Protein AF-A0AAN4UV70-F1 (afdb_monomer_lite)

Radius of gyration: 11.24 Å; chains: 1; bounding box: 28×24×30 Å

Structure (mmCIF, N/CA/C/O backbone):
data_AF-A0AAN4UV70-F1
#
_entry.id   AF-A0AAN4UV70-F1
#
loop_
_atom_site.group_PDB
_atom_site.id
_atom_site.type_symbol
_atom_site.label_atom_id
_atom_site.label_alt_id
_atom_site.label_comp_id
_atom_site.label_asym_id
_atom_site.label_entity_id
_atom_site.label_seq_id
_atom_site.pdbx_PDB_ins_code
_atom_site.Cartn_x
_atom_site.Cartn_y
_atom_site.Cartn_z
_atom_site.occupancy
_atom_site.B_iso_or_equiv
_atom_site.auth_seq_id
_atom_site.auth_comp_id
_atom_site.auth_asym_id
_atom_site.auth_atom_id
_atom_site.pdbx_PDB_model_num
ATOM 1 N N . MET A 1 1 ? 0.774 15.734 -22.500 1.00 67.62 1 MET A N 1
ATOM 2 C CA . MET A 1 1 ? 1.601 16.484 -21.524 1.00 67.62 1 MET A CA 1
ATOM 3 C C . MET A 1 1 ? 2.061 15.517 -20.441 1.00 67.62 1 MET A C 1
ATOM 5 O O . MET A 1 1 ? 1.294 14.619 -20.130 1.00 67.62 1 MET A O 1
ATOM 9 N N . ALA A 1 2 ? 3.263 15.691 -19.886 1.00 88.44 2 ALA A N 1
ATOM 10 C CA . ALA A 1 2 ? 3.791 14.892 -18.774 1.00 88.44 2 ALA A CA 1
ATOM 11 C C . ALA A 1 2 ? 4.016 15.812 -17.562 1.00 88.44 2 ALA A C 1
ATOM 13 O O . ALA A 1 2 ? 5.056 16.451 -17.454 1.00 88.44 2 ALA A O 1
ATOM 14 N N . VAL A 1 3 ? 2.994 15.946 -16.711 1.00 94.94 3 VAL A N 1
ATOM 15 C CA . VAL A 1 3 ? 2.944 16.928 -15.603 1.00 94.94 3 VAL A CA 1
ATOM 16 C C . VAL A 1 3 ? 2.836 16.271 -14.222 1.00 94.94 3 VAL A C 1
ATOM 18 O O . VAL A 1 3 ? 2.477 16.926 -13.249 1.00 94.94 3 VAL A O 1
ATOM 21 N N . GLY A 1 4 ? 3.154 14.979 -14.138 1.00 91.31 4 GLY A N 1
ATOM 22 C CA . GLY A 1 4 ? 3.072 14.181 -12.916 1.00 91.31 4 GLY A CA 1
ATOM 23 C C . GLY A 1 4 ? 1.895 13.206 -12.899 1.00 91.31 4 GLY A C 1
ATOM 24 O O . GLY A 1 4 ? 1.100 13.144 -13.840 1.00 91.31 4 GLY A O 1
ATOM 25 N N . ILE A 1 5 ? 1.825 12.438 -11.814 1.00 92.06 5 ILE A N 1
ATOM 26 C CA . ILE A 1 5 ? 0.794 11.436 -11.528 1.00 92.06 5 ILE A CA 1
ATOM 27 C C . ILE A 1 5 ? 0.111 11.753 -10.194 1.00 92.06 5 ILE A C 1
ATOM 29 O O . ILE A 1 5 ? 0.615 12.545 -9.394 1.00 92.06 5 ILE A O 1
ATOM 33 N N . ARG A 1 6 ? -1.043 11.131 -9.955 1.00 94.44 6 ARG A N 1
ATOM 34 C CA . ARG A 1 6 ? -1.798 11.212 -8.702 1.00 94.44 6 ARG A CA 1
ATOM 35 C C . ARG A 1 6 ? -2.206 9.796 -8.287 1.00 94.44 6 ARG A C 1
ATOM 37 O O . ARG A 1 6 ? -2.563 9.032 -9.184 1.00 94.44 6 ARG A O 1
ATOM 44 N N . PRO A 1 7 ? -2.198 9.461 -6.987 1.00 96.69 7 PRO A N 1
ATOM 45 C CA . PRO A 1 7 ? -2.812 8.231 -6.497 1.00 96.69 7 PRO A CA 1
ATOM 46 C C . PRO A 1 7 ? -4.254 8.077 -6.994 1.00 96.69 7 PRO A C 1
ATOM 48 O O . PRO A 1 7 ? -5.028 9.036 -6.966 1.00 96.69 7 PRO A O 1
ATOM 51 N N . GLU A 1 8 ? -4.611 6.873 -7.439 1.00 96.75 8 GLU A N 1
ATOM 52 C CA . GLU A 1 8 ? -5.996 6.508 -7.736 1.00 96.75 8 GLU A CA 1
ATOM 53 C C . GLU A 1 8 ? -6.646 5.977 -6.458 1.00 96.75 8 GLU A C 1
ATOM 55 O O . GLU A 1 8 ? -6.281 4.912 -5.962 1.00 96.75 8 GLU A O 1
ATOM 60 N N . THR A 1 9 ? -7.587 6.741 -5.909 1.00 97.81 9 THR A N 1
ATOM 61 C CA . THR A 1 9 ? -8.174 6.473 -4.591 1.00 97.81 9 THR A CA 1
ATOM 62 C C . THR A 1 9 ? -9.682 6.263 -4.627 1.00 97.81 9 THR A C 1
ATOM 64 O O . THR A 1 9 ? -10.263 6.013 -3.576 1.00 97.81 9 THR A O 1
ATOM 67 N N . ARG A 1 10 ? -10.346 6.312 -5.796 1.00 98.25 10 ARG A N 1
ATOM 68 C CA . ARG A 1 10 ? -11.818 6.242 -5.853 1.00 98.25 10 ARG A CA 1
ATOM 69 C C . ARG A 1 10 ? -12.378 4.988 -5.196 1.00 98.25 10 ARG A C 1
ATOM 71 O O . ARG A 1 10 ? -13.307 5.091 -4.410 1.00 98.25 10 ARG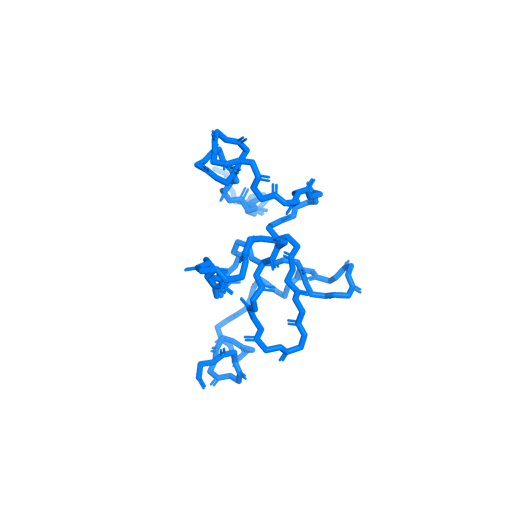 A O 1
ATOM 78 N N . LEU A 1 11 ? -11.794 3.823 -5.482 1.00 97.81 11 LEU A N 1
ATOM 79 C CA . LEU A 1 11 ? -12.259 2.563 -4.898 1.00 97.81 11 LEU A CA 1
ATOM 80 C C . LEU A 1 11 ? -12.086 2.542 -3.375 1.00 97.81 11 LEU A C 1
ATOM 82 O O . LEU A 1 11 ? -12.955 2.038 -2.676 1.00 97.81 11 LEU A O 1
ATOM 86 N N . ALA A 1 12 ? -10.987 3.100 -2.864 1.00 97.94 12 ALA A N 1
ATOM 87 C CA . ALA A 1 12 ? -10.761 3.199 -1.427 1.00 97.94 12 ALA A CA 1
ATOM 88 C C . ALA A 1 12 ? -11.754 4.171 -0.773 1.00 97.94 12 ALA A C 1
ATOM 90 O O . ALA A 1 12 ? -12.304 3.860 0.271 1.00 97.94 12 ALA A O 1
ATOM 91 N N . VAL A 1 13 ? -12.071 5.297 -1.417 1.00 98.06 13 VAL A N 1
ATOM 92 C CA . VAL A 1 13 ? -13.118 6.210 -0.929 1.00 98.06 13 VAL A CA 1
ATOM 93 C C . VAL A 1 13 ? -14.477 5.505 -0.872 1.00 98.06 13 VAL A C 1
ATOM 95 O O . VAL A 1 13 ? -15.155 5.578 0.148 1.00 98.06 13 VAL A O 1
ATOM 98 N N . ASP A 1 14 ? -14.850 4.777 -1.927 1.00 98.25 14 ASP A N 1
ATOM 99 C CA . ASP A 1 14 ? -16.123 4.046 -1.990 1.00 98.25 14 ASP A CA 1
ATOM 100 C C . ASP A 1 14 ? -16.180 2.879 -0.980 1.00 98.25 14 ASP A C 1
ATOM 102 O O . ASP A 1 14 ? -17.254 2.526 -0.487 1.00 98.25 14 ASP A O 1
ATOM 106 N N . ALA A 1 15 ? -15.030 2.275 -0.663 1.00 97.38 15 ALA A N 1
ATOM 107 C CA . ALA A 1 15 ? -14.903 1.187 0.306 1.00 97.38 15 ALA A CA 1
ATOM 108 C C . ALA A 1 15 ? -14.758 1.674 1.759 1.00 97.38 15 ALA A C 1
ATOM 110 O O . ALA A 1 15 ? -14.929 0.870 2.671 1.00 97.38 15 ALA A O 1
ATOM 111 N N . HIS A 1 16 ? -14.517 2.970 1.982 1.00 97.62 16 HIS A N 1
ATOM 112 C CA . HIS A 1 16 ? -14.339 3.619 3.287 1.00 97.62 16 HIS A CA 1
ATOM 113 C C . HIS A 1 16 ? -13.025 3.359 4.074 1.00 97.62 16 HIS A C 1
ATOM 115 O O . HIS A 1 16 ? -12.999 3.678 5.267 1.00 97.62 16 HIS A O 1
ATOM 121 N N . PRO A 1 17 ? -11.910 2.876 3.483 1.00 97.81 17 PRO A N 1
ATOM 122 C CA . PRO A 1 17 ? -10.585 3.144 4.031 1.00 97.81 17 PRO A CA 1
ATOM 123 C C . PRO A 1 17 ? -10.258 4.636 4.167 1.00 97.81 17 PRO A C 1
ATOM 125 O O . PRO A 1 17 ? -10.752 5.474 3.413 1.00 97.81 17 PRO A O 1
ATOM 128 N N . GLU A 1 18 ? -9.372 4.966 5.104 1.00 98.62 18 GLU A N 1
ATOM 129 C CA . GLU A 1 18 ? -8.822 6.309 5.271 1.00 98.62 18 GLU A CA 1
ATOM 130 C C . GLU A 1 18 ? -7.986 6.706 4.044 1.00 98.62 18 GLU A C 1
ATOM 132 O O . GLU A 1 18 ? -7.112 5.967 3.578 1.00 98.62 18 GLU A O 1
ATOM 137 N N . VAL A 1 19 ? -8.281 7.885 3.497 1.00 98.38 19 VAL A N 1
ATOM 138 C CA . VAL A 1 19 ? -7.668 8.414 2.277 1.00 98.38 1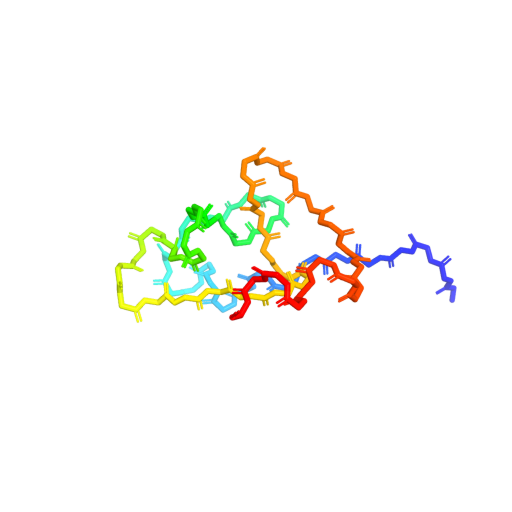9 VAL A CA 1
ATOM 139 C C . VAL A 1 19 ? -7.359 9.890 2.478 1.00 98.38 19 VAL A C 1
ATOM 141 O O . VAL A 1 19 ? -8.242 10.663 2.838 1.00 98.38 19 VAL A O 1
ATOM 144 N N . GLU A 1 20 ? -6.131 10.277 2.145 1.00 97.56 20 GLU A N 1
ATOM 145 C CA . GLU A 1 20 ? -5.674 11.666 2.111 1.00 97.56 20 GLU A CA 1
ATOM 146 C C . GLU A 1 20 ? -5.218 12.028 0.689 1.00 97.56 20 GLU A C 1
ATOM 148 O O . GLU A 1 20 ? -6.037 12.166 -0.227 1.00 97.56 20 GLU A O 1
ATOM 153 N N . ARG A 1 21 ? -3.907 12.149 0.443 1.00 96.88 21 ARG A N 1
ATOM 154 C CA . ARG A 1 21 ? -3.378 12.255 -0.923 1.00 96.88 21 ARG A CA 1
ATOM 155 C C . ARG A 1 21 ? -3.300 10.880 -1.584 1.00 96.88 21 ARG A C 1
ATOM 157 O O . ARG A 1 21 ? -3.430 10.819 -2.806 1.00 96.88 21 ARG A O 1
ATOM 164 N N . GLY A 1 22 ? -3.087 9.826 -0.797 1.00 97.94 22 GLY A N 1
ATOM 165 C CA . GLY A 1 22 ? -3.198 8.412 -1.161 1.00 97.94 22 GLY A CA 1
ATOM 166 C C . GLY A 1 22 ? -3.993 7.615 -0.121 1.00 97.94 22 GLY A C 1
ATOM 167 O O . GLY A 1 22 ? -4.549 8.181 0.818 1.00 97.94 22 GLY A O 1
ATOM 168 N N . ILE A 1 23 ? -4.061 6.297 -0.300 1.00 98.50 23 ILE A N 1
ATOM 169 C CA . ILE A 1 23 ? -4.657 5.367 0.668 1.00 98.50 23 ILE A CA 1
ATOM 170 C C . ILE A 1 23 ? -3.733 5.302 1.883 1.00 98.50 23 ILE A C 1
ATOM 172 O O . ILE A 1 23 ? -2.579 4.890 1.739 1.00 98.50 23 ILE A O 1
ATOM 176 N N . VAL A 1 24 ? -4.215 5.714 3.054 1.00 98.56 24 VAL A N 1
ATOM 177 C CA . VAL A 1 24 ? -3.398 5.761 4.270 1.00 98.56 24 VAL A CA 1
ATOM 178 C C . VAL A 1 24 ? -3.118 4.340 4.744 1.00 98.56 24 VAL A C 1
ATOM 180 O O . VAL A 1 24 ? -4.033 3.531 4.906 1.00 98.56 24 VAL A O 1
ATOM 183 N N . VAL A 1 25 ? -1.839 4.032 4.958 1.00 98.12 25 VAL A N 1
ATOM 184 C CA . VAL A 1 25 ? -1.397 2.710 5.405 1.00 98.12 25 VAL A CA 1
ATOM 185 C C . VAL A 1 25 ? -0.461 2.783 6.606 1.00 98.12 25 VAL A C 1
ATOM 187 O O . VAL A 1 25 ? 0.306 3.730 6.789 1.00 98.12 25 VAL A O 1
ATOM 190 N N . SER A 1 26 ? -0.510 1.732 7.418 1.00 97.75 26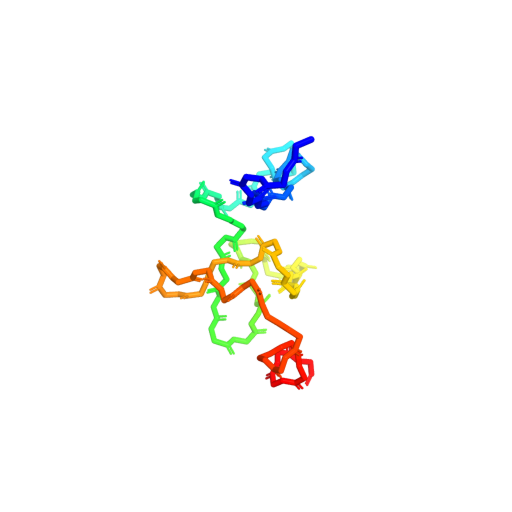 SER A N 1
ATOM 191 C CA . SER A 1 26 ? 0.449 1.460 8.491 1.00 97.75 26 SER A CA 1
ATOM 192 C C . SER A 1 26 ? 1.801 0.964 7.955 1.00 97.75 26 SER A C 1
ATOM 194 O O . SER A 1 26 ? 1.952 0.682 6.769 1.00 97.75 26 SER A O 1
ATOM 196 N N . ASP A 1 27 ? 2.778 0.759 8.846 1.00 96.44 27 ASP A N 1
ATOM 197 C CA . ASP A 1 27 ? 4.095 0.178 8.515 1.00 96.44 27 ASP A CA 1
ATOM 198 C C . ASP A 1 27 ? 4.020 -1.237 7.921 1.00 96.44 27 ASP A C 1
ATOM 200 O O . ASP A 1 27 ? 4.989 -1.724 7.348 1.00 96.44 27 ASP A O 1
ATOM 204 N N . ARG A 1 28 ? 2.872 -1.909 8.062 1.00 96.50 28 ARG A N 1
ATOM 205 C CA . ARG A 1 28 ? 2.609 -3.234 7.485 1.00 96.50 28 ARG A CA 1
ATOM 206 C C . ARG A 1 28 ? 1.739 -3.174 6.231 1.00 96.50 28 ARG A C 1
ATOM 208 O O . ARG A 1 28 ? 1.179 -4.193 5.845 1.00 96.50 28 ARG A O 1
ATOM 215 N N . MET A 1 29 ? 1.572 -1.988 5.647 1.00 97.00 29 MET A N 1
ATOM 216 C CA . MET A 1 29 ? 0.752 -1.740 4.455 1.00 97.00 29 MET A CA 1
ATOM 217 C C . MET A 1 29 ? -0.753 -2.025 4.634 1.00 97.00 29 MET A C 1
ATOM 219 O O . MET A 1 29 ? -1.520 -2.036 3.672 1.00 97.00 29 MET A O 1
ATOM 223 N N . VAL A 1 30 ? -1.197 -2.219 5.880 1.00 98.19 30 VAL A N 1
ATOM 224 C CA . VAL A 1 30 ? -2.614 -2.374 6.242 1.00 98.19 30 VAL A CA 1
ATOM 225 C C . VAL A 1 30 ? -3.271 -0.999 6.272 1.00 98.19 30 VAL A C 1
ATOM 227 O O . VAL A 1 30 ? -2.694 -0.074 6.858 1.00 98.19 30 VAL A O 1
ATOM 230 N N . THR A 1 31 ? -4.446 -0.879 5.653 1.00 98.56 31 THR A N 1
ATOM 231 C CA . THR A 1 31 ? -5.264 0.344 5.660 1.00 98.56 31 THR A CA 1
ATOM 232 C C . THR A 1 31 ? -5.994 0.523 7.002 1.00 98.56 31 THR A C 1
ATOM 234 O O . THR A 1 31 ? -5.722 -0.189 7.968 1.00 98.56 31 THR A O 1
ATOM 237 N N . SER A 1 32 ? -6.933 1.468 7.100 1.00 98.44 32 SER A N 1
ATOM 238 C CA . SER A 1 32 ? -7.808 1.577 8.278 1.00 98.44 32 SER A CA 1
ATOM 239 C C . SER A 1 32 ? -8.816 0.422 8.398 1.00 98.44 32 SER A C 1
ATOM 241 O O . SER A 1 32 ? -9.349 0.198 9.485 1.00 98.44 32 SER A O 1
ATOM 243 N N . ASP A 1 33 ? -9.071 -0.313 7.311 1.00 98.19 33 ASP A N 1
ATOM 244 C CA . ASP A 1 33 ? -9.761 -1.602 7.345 1.00 98.19 33 ASP A CA 1
ATOM 245 C C . ASP A 1 33 ? -8.711 -2.727 7.486 1.00 98.19 33 ASP A C 1
ATOM 247 O O . ASP A 1 33 ? -7.828 -2.843 6.627 1.00 98.19 33 ASP A O 1
ATOM 251 N N . PRO A 1 34 ? -8.766 -3.549 8.554 1.00 97.38 34 PRO A N 1
ATOM 252 C CA . PRO A 1 34 ? -7.756 -4.570 8.828 1.00 97.38 34 PRO A CA 1
ATOM 253 C C . PRO A 1 34 ? -7.713 -5.705 7.794 1.00 97.38 34 PRO A C 1
ATOM 255 O O . PRO A 1 34 ? -6.700 -6.402 7.725 1.00 97.38 34 PRO A O 1
ATOM 258 N N . ASP A 1 35 ? -8.770 -5.885 6.997 1.00 97.88 35 ASP A N 1
ATOM 259 C CA . ASP A 1 35 ? -8.852 -6.914 5.957 1.00 97.88 35 ASP A CA 1
ATOM 260 C C . ASP A 1 35 ? -8.391 -6.396 4.579 1.00 97.88 35 ASP A C 1
ATOM 262 O O . ASP A 1 35 ? -8.311 -7.161 3.613 1.00 97.88 35 ASP A O 1
ATOM 266 N N . ILE A 1 36 ? -8.052 -5.103 4.472 1.00 97.81 36 ILE A N 1
ATOM 267 C CA . ILE A 1 36 ? -7.627 -4.448 3.231 1.00 97.81 36 ILE A CA 1
ATOM 268 C C . ILE A 1 36 ? -6.187 -3.942 3.374 1.00 97.81 36 ILE A C 1
ATOM 270 O O . ILE A 1 36 ? -5.863 -3.119 4.234 1.00 97.81 36 ILE A O 1
ATOM 274 N N . LEU A 1 37 ? -5.321 -4.399 2.468 1.00 97.81 37 LEU A N 1
ATOM 275 C CA . LEU A 1 37 ? -3.959 -3.895 2.298 1.00 97.81 37 LEU A CA 1
ATOM 276 C C . LEU A 1 37 ? -3.861 -3.079 1.006 1.00 97.81 37 LEU A C 1
ATOM 278 O O . LEU A 1 37 ? -4.570 -3.350 0.035 1.00 97.81 37 LEU A O 1
ATOM 282 N N . ALA A 1 38 ? -2.946 -2.114 0.976 1.00 96.88 38 ALA A N 1
ATOM 283 C CA . ALA A 1 38 ? -2.622 -1.348 -0.222 1.00 96.88 38 ALA A CA 1
ATOM 284 C C . ALA A 1 38 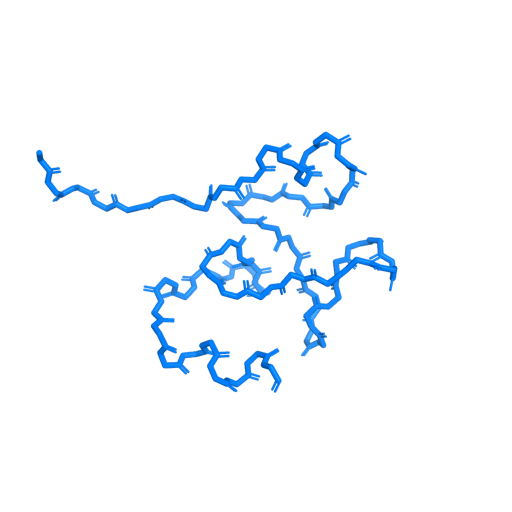? -1.102 -1.243 -0.383 1.00 96.88 38 ALA A C 1
ATOM 286 O O . ALA A 1 38 ? -0.392 -1.012 0.589 1.00 96.88 38 ALA A O 1
ATOM 287 N N . VAL A 1 39 ? -0.609 -1.399 -1.614 1.00 95.94 39 VAL A N 1
ATOM 288 C CA . VAL A 1 39 ? 0.817 -1.304 -1.968 1.00 95.94 39 VAL A CA 1
ATOM 289 C C . VAL A 1 39 ? 0.993 -0.508 -3.260 1.00 95.94 39 VAL A C 1
ATOM 291 O O . VAL A 1 39 ? 0.101 -0.455 -4.108 1.00 95.94 39 VAL A O 1
ATOM 294 N N . GLY A 1 40 ? 2.165 0.089 -3.429 1.00 94.81 40 GLY A N 1
ATOM 295 C 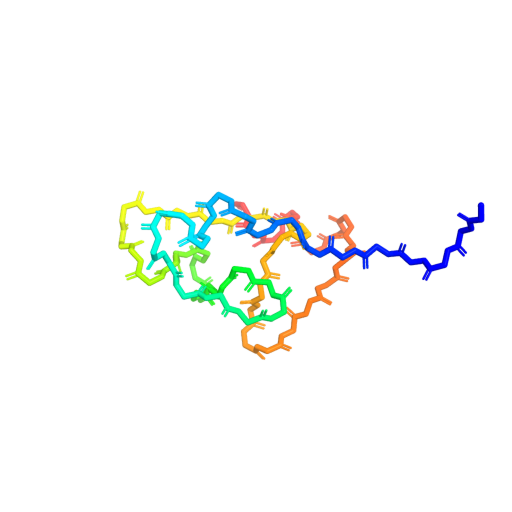CA . GLY A 1 40 ? 2.570 0.828 -4.615 1.00 94.81 40 GLY A CA 1
ATOM 296 C C . GLY A 1 40 ? 2.214 2.310 -4.588 1.00 94.81 40 GLY A C 1
ATOM 297 O O . GLY A 1 40 ? 2.151 2.955 -3.547 1.00 94.81 40 GLY A O 1
ATOM 298 N N . GLU A 1 41 ? 2.027 2.898 -5.767 1.00 95.06 41 GLU A N 1
ATOM 299 C CA . GLU A 1 41 ? 1.928 4.358 -5.917 1.00 95.06 41 GLU A CA 1
ATOM 300 C C . GLU A 1 41 ? 0.633 4.955 -5.351 1.00 95.06 41 GLU A C 1
ATOM 302 O O . GLU A 1 41 ? 0.545 6.169 -5.168 1.00 95.06 41 GLU A O 1
ATOM 307 N N . CYS A 1 42 ? -0.374 4.121 -5.071 1.00 95.56 42 CYS A N 1
ATOM 308 C CA . CYS A 1 42 ? -1.620 4.564 -4.460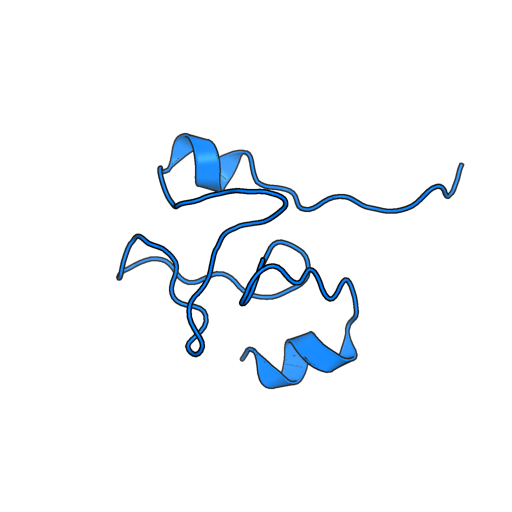 1.00 95.56 42 CYS A CA 1
ATOM 309 C C . CYS A 1 42 ? -1.508 4.784 -2.943 1.00 95.56 42 CYS A C 1
ATOM 311 O O . CYS A 1 42 ? -2.406 5.402 -2.376 1.00 95.56 42 CYS A O 1
ATOM 313 N N . THR A 1 43 ? -0.441 4.308 -2.291 1.00 96.56 43 THR A N 1
ATOM 314 C CA . THR A 1 43 ? -0.308 4.332 -0.828 1.00 96.56 43 THR A CA 1
ATOM 315 C C . THR A 1 43 ? 0.297 5.623 -0.309 1.00 96.56 43 THR A C 1
ATOM 317 O O . THR A 1 43 ? 1.284 6.115 -0.859 1.00 96.56 43 THR A O 1
ATOM 320 N N . GLU A 1 44 ? -0.225 6.089 0.818 1.00 97.56 44 GLU A N 1
ATOM 321 C CA . GLU A 1 44 ? 0.359 7.120 1.658 1.00 97.56 44 GLU A CA 1
ATOM 322 C C . GLU A 1 44 ? 0.807 6.511 2.987 1.00 97.56 44 GLU A C 1
ATOM 324 O O . GLU A 1 44 ? -0.007 6.096 3.810 1.00 97.56 44 GLU A O 1
ATOM 329 N N . HIS A 1 45 ? 2.120 6.458 3.203 1.00 96.56 45 HIS A N 1
ATOM 330 C CA . HIS A 1 45 ? 2.709 5.920 4.427 1.00 96.56 45 HIS A CA 1
ATOM 331 C C . HIS A 1 45 ? 3.359 7.055 5.214 1.00 96.56 45 HIS A C 1
ATOM 333 O O . HIS A 1 45 ? 4.231 7.753 4.698 1.00 96.56 45 HIS A O 1
ATOM 339 N N . GLN A 1 46 ? 2.890 7.288 6.443 1.00 95.56 46 GLN A N 1
ATOM 340 C CA . GLN A 1 46 ? 3.355 8.388 7.304 1.00 95.56 46 GLN A CA 1
ATOM 341 C C . GLN A 1 46 ? 3.379 9.760 6.584 1.00 95.56 46 GLN A C 1
ATOM 343 O O . GLN A 1 46 ? 4.342 10.521 6.691 1.00 95.56 46 GLN A O 1
ATOM 348 N N . GLY A 1 47 ? 2.333 10.065 5.805 1.00 96.00 47 GLY A N 1
ATOM 349 C CA . GLY A 1 47 ? 2.204 11.321 5.049 1.00 96.00 47 GLY A CA 1
ATOM 350 C C . GLY A 1 47 ? 3.022 11.393 3.750 1.00 96.00 47 GLY A C 1
ATOM 351 O O . GLY A 1 47 ? 3.073 12.445 3.103 1.00 96.00 47 GLY A O 1
ATOM 352 N N . GLN A 1 48 ? 3.704 10.308 3.365 1.00 94.94 48 GLN A N 1
ATOM 353 C CA . GLN A 1 48 ? 4.596 10.272 2.208 1.00 94.94 48 GLN A CA 1
ATOM 354 C C . GLN A 1 48 ? 3.995 9.474 1.049 1.00 94.94 48 GLN A C 1
ATOM 356 O O . GLN A 1 48 ? 3.514 8.356 1.219 1.00 94.94 48 GLN A O 1
ATOM 361 N N . LEU A 1 49 ? 4.096 10.052 -0.152 1.00 94.44 49 LEU A N 1
ATOM 362 C CA . LEU A 1 49 ? 3.845 9.377 -1.424 1.00 94.44 49 LEU A CA 1
ATOM 363 C C . LEU A 1 49 ? 5.182 9.154 -2.122 1.00 94.44 49 LEU A C 1
ATOM 365 O O . LEU A 1 49 ? 5.844 10.121 -2.501 1.00 94.44 49 LEU A O 1
ATOM 369 N N . PHE A 1 50 ? 5.569 7.895 -2.304 1.00 88.69 50 PHE A N 1
ATOM 370 C CA . PHE A 1 50 ? 6.873 7.580 -2.880 1.00 88.69 50 PHE A CA 1
ATOM 371 C C . PHE A 1 50 ? 6.907 7.731 -4.403 1.00 88.69 50 PHE A C 1
ATOM 373 O O . PHE A 1 50 ? 7.876 8.276 -4.919 1.00 88.69 50 PHE A O 1
ATOM 380 N N . GLY A 1 51 ? 5.868 7.280 -5.122 1.00 84.38 51 GLY A N 1
ATOM 381 C CA . GLY A 1 51 ? 5.776 7.414 -6.588 1.00 84.38 51 GLY A CA 1
ATOM 382 C C . GLY A 1 51 ? 6.975 6.825 -7.346 1.00 84.38 51 GLY A C 1
ATOM 383 O O . GLY A 1 51 ? 7.426 7.393 -8.340 1.00 84.38 51 GLY A O 1
ATOM 384 N N . LEU A 1 52 ? 7.563 5.749 -6.814 1.00 85.56 52 LEU A N 1
ATOM 385 C CA . LEU A 1 52 ? 8.781 5.124 -7.318 1.00 85.56 52 LEU A CA 1
ATOM 386 C C . LEU A 1 52 ? 8.657 3.603 -7.247 1.00 85.56 52 LEU A C 1
ATOM 388 O O . LEU A 1 52 ? 8.062 3.055 -6.324 1.00 85.56 52 LEU A O 1
ATOM 392 N N . VAL A 1 53 ? 9.303 2.920 -8.193 1.00 88.00 53 VAL A N 1
ATOM 393 C CA . VAL A 1 53 ? 9.322 1.450 -8.249 1.00 88.00 53 VAL A CA 1
ATOM 394 C C . VAL A 1 53 ? 10.176 0.846 -7.132 1.00 88.00 53 VAL A C 1
ATOM 396 O O . VAL A 1 53 ? 9.832 -0.203 -6.611 1.00 88.00 53 VAL A O 1
ATOM 399 N N . ALA A 1 54 ? 11.285 1.487 -6.748 1.00 90.06 54 ALA A N 1
ATOM 400 C CA . ALA A 1 54 ? 12.199 0.913 -5.757 1.00 90.06 54 ALA A CA 1
ATOM 401 C C . ALA A 1 54 ? 11.540 0.692 -4.374 1.00 90.06 54 ALA A C 1
ATOM 403 O O . ALA A 1 54 ? 11.608 -0.436 -3.896 1.00 90.06 54 ALA A O 1
ATOM 404 N N . PRO A 1 55 ? 10.832 1.675 -3.776 1.00 86.56 55 PRO A N 1
ATOM 405 C CA . PRO A 1 55 ? 10.115 1.474 -2.513 1.00 86.56 55 PRO A CA 1
ATOM 406 C C . PRO A 1 55 ? 9.038 0.387 -2.560 1.00 86.56 55 PRO A C 1
ATOM 408 O O . PRO A 1 55 ? 8.746 -0.214 -1.535 1.00 86.56 55 PRO A O 1
ATOM 411 N N . LEU A 1 56 ? 8.460 0.104 -3.733 1.00 87.44 56 LEU A N 1
ATOM 412 C CA . LEU A 1 56 ? 7.416 -0.915 -3.881 1.00 87.44 56 LEU A CA 1
ATOM 413 C C . LEU A 1 56 ? 7.915 -2.316 -3.501 1.00 87.44 56 LEU A C 1
ATOM 415 O O . LEU A 1 56 ? 7.145 -3.102 -2.959 1.00 87.44 56 LEU A O 1
ATOM 419 N N . TYR A 1 57 ? 9.195 -2.623 -3.735 1.00 88.69 57 TYR A N 1
ATOM 420 C CA . TYR A 1 57 ? 9.770 -3.911 -3.334 1.00 88.69 57 TYR A CA 1
ATOM 421 C C . TYR A 1 57 ? 9.847 -4.089 -1.815 1.00 88.69 57 TYR A C 1
ATOM 423 O O . TYR A 1 57 ? 9.775 -5.221 -1.354 1.00 88.69 57 TYR A O 1
ATOM 431 N N . ASP A 1 58 ? 9.958 -2.997 -1.056 1.00 88.88 58 ASP A N 1
ATOM 432 C CA . ASP A 1 58 ? 10.011 -3.032 0.410 1.00 88.88 58 ASP A CA 1
ATOM 433 C C . ASP A 1 58 ? 8.608 -3.032 1.049 1.00 88.88 58 ASP A C 1
ATOM 435 O O . ASP A 1 58 ? 8.468 -3.261 2.248 1.00 88.88 58 ASP A O 1
ATOM 439 N N . GLN A 1 59 ? 7.561 -2.760 0.261 1.00 89.69 59 GLN A N 1
ATOM 440 C CA . GLN A 1 59 ? 6.163 -2.774 0.706 1.00 89.69 59 GLN A CA 1
ATOM 441 C C . GLN A 1 59 ? 5.533 -4.179 0.676 1.00 89.69 59 GLN A C 1
ATOM 443 O O . GLN A 1 59 ? 4.451 -4.356 1.238 1.00 89.69 59 GLN A O 1
ATOM 448 N N . ALA A 1 60 ? 6.161 -5.148 -0.002 1.00 79.25 60 ALA A N 1
ATOM 449 C CA . ALA A 1 60 ? 5.614 -6.480 -0.283 1.00 79.25 60 ALA A CA 1
ATOM 450 C C . ALA A 1 60 ? 6.259 -7.603 0.544 1.00 79.25 60 ALA A C 1
ATOM 452 O O . ALA A 1 60 ? 7.465 -7.508 0.862 1.00 79.25 60 ALA A O 1
#

Organism: NCBI:txid765699

Sequence (60 aa):
MAVGIRPETRLAVDAHPEVERGIVVSDRMVTSDPDILAVGECTEHQGQLFGLVAPLYDQA

Secondary structure (DSSP, 8-state):
---------HHHHHH---BSSSEEE-TTSB-SSTT-B--STTEEETTB---SHHHHTT--

pLDDT: mean 94.45, std 5.57, range [67.62, 98.62]

InterPro domains:
  IPR023753 FAD/NAD(P)-binding domain [PF07992] (1-45)
  IPR036188 FAD/NAD(P)-binding domain superfamily [G3DSA:3.50.50.60] (1-60)
  IPR036188 FAD/NAD(P)-binding domain superfamily [SSF51905] (2-53)
  IPR050260 FAD-dependent oxidoreductase [PTHR43429] (1-60)

Foldseek 3Di:
DPDDDFADCPVVVVVPWDADSAQEAEPQQATPPNVDGDADQRYQYPNDRPNDPVVRVVND